Protein AF-A0A0J8R829-F1 (afdb_monomer_lite)

Secondary structure (DSSP, 8-state):
--HHHHHHHHHHHHHHHHHHHHHHHHHHHHHHTT---HHHHHHHHHHHHHHHHHHHHHHHHHHHH-GGGHHHHHHHHHT---TTSHHHHHHHHHHHHTT-HHHHHHHHHHHHHHHHTTTSS---SSS--

InterPro domains:
  IPR048591 WDHD1/CFT4, helical bundle [PF20946] (12-115)

Radius of gyration: 16.65 Å; chains: 1; bounding box: 45×33×46 Å

Organism: NCBI:txid454286

Foldseek 3Di:
DPVVVLVVVLVVLVVQLVVLVVVLVVLVVCVVVVVDDPVSVVVNVVSLVSNLVSLLVNLLSLLVVDLVSLVVSLVSLVPRDDLVLPSLVSSLVSCVVSVNVVSSVSSVVVSVCSVVVVNPDDPPPDDDD

Sequence (129 aa):
MDGTTAKDANRKLQESFVRANLESSLLEDCVEAGEGTSAQATEQRRKDVEIDKLILQMLAVECREGEERGMKAYELVTLLRDRTGKILEAASKVAQRYERFILDERIRKLAEKRLLGEDDGNDDDDDFA

pLDDT: mean 84.45, std 13.76, range [45.06, 96.75]

Structure (mmCIF, N/CA/C/O backbone):
data_AF-A0A0J8R829-F1
#
_entry.id   AF-A0A0J8R829-F1
#
loop_
_atom_site.group_PDB
_atom_site.id
_atom_site.type_symbol
_atom_site.label_atom_id
_atom_site.label_alt_id
_atom_site.label_comp_id
_atom_site.label_asym_id
_atom_site.label_entity_id
_atom_site.label_seq_id
_atom_site.pdbx_PDB_ins_code
_atom_site.Cartn_x
_atom_site.Cartn_y
_atom_site.Cartn_z
_atom_site.occupancy
_atom_site.B_iso_or_equiv
_atom_site.auth_seq_id
_atom_site.auth_comp_id
_atom_site.auth_asym_id
_atom_site.auth_atom_id
_atom_site.pdbx_PDB_model_num
ATOM 1 N N . MET A 1 1 ? -2.013 5.593 28.845 1.00 47.97 1 MET A N 1
ATOM 2 C CA . MET A 1 1 ? -0.595 5.491 28.429 1.00 47.97 1 MET A CA 1
ATOM 3 C C . MET A 1 1 ? -0.390 4.688 27.131 1.00 47.97 1 MET A C 1
ATOM 5 O O . MET A 1 1 ? 0.749 4.513 26.733 1.00 47.97 1 MET A O 1
ATOM 9 N N . ASP A 1 2 ? -1.446 4.278 26.415 1.00 58.78 2 ASP A N 1
ATOM 10 C CA . ASP A 1 2 ? -1.355 3.355 25.260 1.00 58.78 2 ASP A CA 1
ATOM 11 C C . ASP A 1 2 ? -1.141 4.044 23.885 1.00 58.78 2 ASP A C 1
ATOM 13 O O . ASP A 1 2 ? -0.840 3.414 22.879 1.00 58.78 2 ASP A O 1
ATOM 17 N N . GLY A 1 3 ? -1.273 5.375 23.819 1.00 59.66 3 GLY A N 1
ATOM 18 C CA . GLY A 1 3 ? -1.157 6.124 22.558 1.00 59.66 3 GLY A CA 1
ATOM 19 C C . GLY A 1 3 ? 0.280 6.388 22.089 1.00 59.66 3 GLY A C 1
ATOM 20 O O . GLY A 1 3 ? 0.509 6.582 20.897 1.00 59.66 3 GLY A O 1
ATOM 21 N N . THR A 1 4 ? 1.258 6.405 22.998 1.00 63.03 4 THR A N 1
ATOM 22 C CA . THR A 1 4 ? 2.664 6.701 22.659 1.00 63.03 4 THR A CA 1
ATOM 23 C C . THR A 1 4 ? 3.340 5.500 21.998 1.00 63.03 4 THR A C 1
ATOM 25 O O . THR A 1 4 ? 4.003 5.649 20.977 1.00 63.03 4 THR A O 1
ATOM 28 N N . THR A 1 5 ? 3.083 4.295 22.505 1.00 73.25 5 THR A N 1
ATOM 29 C CA . THR A 1 5 ? 3.617 3.029 21.978 1.00 73.25 5 THR A CA 1
ATOM 30 C C . THR A 1 5 ? 3.105 2.725 20.570 1.00 73.25 5 THR A C 1
ATOM 32 O O . THR A 1 5 ? 3.881 2.304 19.714 1.00 73.25 5 THR A O 1
ATOM 35 N N . ALA A 1 6 ? 1.822 2.990 20.298 1.00 73.88 6 ALA A N 1
ATOM 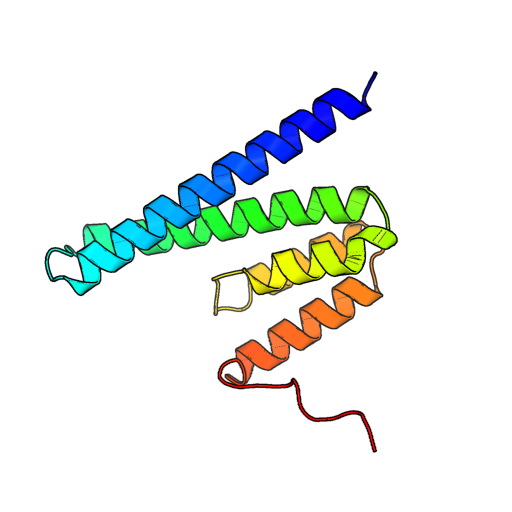36 C CA . ALA A 1 6 ? 1.229 2.828 18.970 1.00 73.88 6 ALA A CA 1
ATOM 37 C C . ALA A 1 6 ? 1.830 3.801 17.939 1.00 73.88 6 ALA A C 1
ATOM 39 O O . ALA A 1 6 ? 2.159 3.395 16.823 1.00 73.88 6 ALA A O 1
ATOM 40 N N . LYS A 1 7 ? 2.050 5.065 18.327 1.00 78.25 7 LYS A N 1
ATOM 41 C CA . LYS A 1 7 ? 2.722 6.063 17.479 1.00 78.25 7 LYS A CA 1
ATOM 42 C C . LYS A 1 7 ? 4.183 5.708 17.215 1.00 78.25 7 LYS A C 1
ATOM 44 O O . LYS A 1 7 ? 4.639 5.823 16.081 1.00 78.25 7 LYS A O 1
ATOM 49 N N . ASP A 1 8 ? 4.903 5.227 18.226 1.00 85.38 8 ASP A N 1
ATOM 50 C CA . ASP A 1 8 ? 6.286 4.772 18.062 1.00 85.38 8 ASP A CA 1
ATOM 51 C C . ASP A 1 8 ? 6.383 3.547 17.141 1.00 85.38 8 ASP A C 1
ATOM 53 O O . ASP A 1 8 ? 7.310 3.457 16.336 1.00 85.38 8 ASP A O 1
ATOM 57 N N . ALA A 1 9 ? 5.421 2.622 17.219 1.00 85.25 9 ALA A N 1
ATOM 58 C CA . ALA A 1 9 ? 5.337 1.484 16.308 1.00 85.25 9 ALA A CA 1
ATOM 59 C C . ALA A 1 9 ? 5.042 1.927 14.866 1.00 85.25 9 ALA A C 1
ATOM 61 O O . ALA A 1 9 ? 5.700 1.455 13.943 1.00 85.25 9 ALA A O 1
ATOM 62 N N . ASN A 1 10 ? 4.120 2.876 14.668 1.00 87.81 10 ASN A N 1
ATOM 63 C CA . ASN A 1 10 ? 3.843 3.438 13.345 1.00 87.81 10 ASN A CA 1
ATOM 64 C C . ASN A 1 10 ? 5.069 4.165 12.765 1.00 87.81 10 ASN A C 1
ATOM 66 O O . ASN A 1 10 ? 5.413 3.943 11.609 1.00 87.81 10 ASN A O 1
ATOM 70 N N . ARG A 1 11 ? 5.800 4.940 13.580 1.00 92.00 11 ARG A N 1
ATOM 71 C CA . ARG A 1 11 ? 7.051 5.589 13.152 1.00 92.00 11 ARG A CA 1
ATOM 72 C C . ARG A 1 11 ? 8.102 4.573 12.700 1.00 92.00 11 ARG A C 1
ATOM 74 O O . ARG A 1 11 ? 8.754 4.794 11.688 1.00 92.00 11 ARG A O 1
ATOM 81 N N . LYS A 1 12 ? 8.248 3.453 13.415 1.00 94.12 12 LYS A N 1
ATOM 82 C CA . LYS A 1 12 ? 9.155 2.365 13.007 1.00 94.12 12 LYS A CA 1
ATOM 83 C C . LYS A 1 12 ? 8.730 1.732 11.681 1.00 94.12 12 LYS A C 1
ATOM 85 O O . LYS A 1 12 ? 9.587 1.469 10.850 1.00 94.12 12 LYS A O 1
ATOM 90 N N . LEU A 1 13 ? 7.427 1.532 11.462 1.00 94.56 13 LEU A N 1
ATOM 91 C CA . LEU A 1 13 ? 6.911 1.027 10.183 1.00 94.56 13 LEU A CA 1
ATOM 92 C C . LEU A 1 13 ? 7.217 1.984 9.026 1.00 94.56 13 LEU A C 1
ATOM 94 O O . LEU A 1 13 ? 7.673 1.536 7.979 1.00 94.56 13 LEU A O 1
ATOM 98 N N . GLN A 1 14 ? 7.025 3.290 9.229 1.00 93.81 14 GLN A N 1
ATOM 99 C CA . GLN A 1 14 ? 7.359 4.311 8.232 1.00 93.81 14 GLN A CA 1
ATOM 100 C C . GLN A 1 14 ? 8.861 4.337 7.928 1.00 93.81 14 GLN A C 1
ATOM 102 O O . GLN A 1 14 ? 9.251 4.375 6.765 1.00 93.81 14 GLN A O 1
ATOM 107 N N . GLU A 1 15 ? 9.710 4.267 8.956 1.00 96.38 15 GLU A N 1
ATOM 108 C CA . GLU A 1 15 ? 11.163 4.188 8.784 1.00 96.38 15 GLU A CA 1
ATOM 109 C C . GLU A 1 15 ? 11.565 2.953 7.965 1.00 96.38 15 GLU A C 1
ATOM 111 O O . GLU A 1 15 ? 12.328 3.067 7.004 1.00 96.38 15 GLU A O 1
ATOM 116 N N . SER A 1 16 ? 11.024 1.778 8.309 1.00 96.31 16 SER A N 1
ATOM 117 C CA . SER A 1 16 ? 11.255 0.542 7.559 1.00 96.31 16 SER A CA 1
ATOM 118 C C . SER A 1 16 ? 10.770 0.653 6.115 1.00 96.31 16 SER A C 1
ATOM 120 O O . SER A 1 16 ? 11.471 0.205 5.214 1.00 96.31 16 SER A O 1
ATOM 122 N N . PHE A 1 17 ? 9.615 1.281 5.879 1.00 96.19 17 PHE A N 1
ATOM 123 C CA . PHE A 1 17 ? 9.070 1.484 4.537 1.00 96.19 17 PHE A CA 1
ATOM 124 C C . PHE A 1 17 ? 9.977 2.368 3.680 1.00 96.19 17 PHE A C 1
ATOM 126 O O . PHE A 1 17 ? 10.303 1.997 2.554 1.00 96.19 17 PHE A O 1
ATOM 133 N N . VAL A 1 18 ? 10.428 3.506 4.215 1.00 96.44 18 VAL A N 1
ATOM 134 C CA . VAL A 1 18 ? 11.341 4.416 3.504 1.00 96.44 18 VAL A CA 1
ATOM 135 C C . VAL A 1 18 ? 12.655 3.709 3.183 1.00 96.44 18 VAL A C 1
ATOM 137 O O . VAL A 1 18 ? 13.134 3.782 2.053 1.00 96.44 18 VAL A O 1
ATOM 140 N N . ARG A 1 19 ? 13.216 2.976 4.150 1.00 96.75 19 ARG A N 1
ATOM 141 C CA . ARG A 1 19 ? 14.459 2.225 3.956 1.00 96.75 19 ARG A CA 1
ATOM 142 C C . ARG A 1 19 ? 14.318 1.140 2.887 1.00 96.75 19 ARG A C 1
ATOM 144 O O . ARG A 1 19 ? 15.160 1.066 2.000 1.00 96.75 19 ARG A O 1
ATOM 151 N N . ALA A 1 20 ? 13.253 0.341 2.943 1.00 95.38 20 ALA A N 1
ATOM 152 C CA . ALA A 1 20 ? 13.008 -0.726 1.976 1.00 95.38 20 ALA A CA 1
ATOM 153 C C . ALA A 1 20 ? 12.791 -0.179 0.555 1.00 95.38 20 ALA A C 1
ATOM 155 O O . ALA A 1 20 ? 13.312 -0.753 -0.398 1.00 95.38 20 ALA A O 1
ATOM 156 N N . ASN A 1 21 ? 12.093 0.955 0.406 1.00 94.88 21 ASN A N 1
ATOM 157 C CA . ASN A 1 21 ? 11.945 1.620 -0.893 1.00 94.88 21 ASN A CA 1
ATOM 158 C C . ASN A 1 21 ? 13.280 2.132 -1.437 1.00 94.88 21 ASN A C 1
ATOM 160 O O . ASN A 1 21 ? 13.554 1.942 -2.618 1.00 94.88 21 ASN A O 1
ATOM 164 N N . LEU A 1 22 ? 14.117 2.739 -0.590 1.00 95.81 22 LEU A N 1
ATOM 165 C CA . LEU A 1 22 ? 15.441 3.205 -1.002 1.00 95.81 22 LEU A CA 1
ATOM 166 C C . LEU A 1 22 ? 16.321 2.038 -1.468 1.00 95.81 22 LEU A C 1
ATOM 168 O O . LEU A 1 22 ? 16.927 2.111 -2.530 1.00 95.81 22 LEU A O 1
ATOM 172 N N . GLU A 1 23 ? 16.367 0.949 -0.698 1.00 94.06 23 GLU A N 1
ATOM 173 C CA . GLU A 1 23 ? 17.124 -0.256 -1.057 1.00 94.06 23 GLU A CA 1
ATOM 174 C C . GLU A 1 23 ? 16.627 -0.876 -2.368 1.00 94.06 23 GLU A C 1
ATOM 176 O O . GLU A 1 23 ? 17.436 -1.279 -3.199 1.00 94.06 23 GLU A O 1
ATOM 181 N N . SER A 1 24 ? 15.309 -0.924 -2.569 1.00 93.12 24 SER A N 1
ATOM 182 C CA . SER A 1 24 ? 14.709 -1.422 -3.806 1.00 93.12 24 SER A CA 1
ATOM 183 C C . SER A 1 24 ? 15.026 -0.535 -5.012 1.00 93.12 24 SER A C 1
ATOM 185 O O . SER A 1 24 ? 15.358 -1.070 -6.063 1.00 93.12 24 SER A O 1
ATOM 187 N N . SER A 1 25 ? 14.985 0.792 -4.863 1.00 93.00 25 SER A N 1
ATOM 188 C CA . SER A 1 25 ? 15.352 1.728 -5.936 1.00 93.00 25 SER A CA 1
ATOM 189 C C . SER A 1 25 ? 16.817 1.559 -6.342 1.00 93.00 25 SER A C 1
ATOM 191 O O . SER A 1 25 ? 17.120 1.464 -7.523 1.00 93.00 25 SER A O 1
ATOM 193 N N . LEU A 1 26 ? 17.725 1.439 -5.366 1.00 91.88 26 LEU A N 1
ATOM 194 C CA . LEU A 1 26 ? 19.151 1.223 -5.636 1.00 91.88 26 LEU A CA 1
ATOM 195 C C . LEU A 1 26 ? 19.418 -0.122 -6.330 1.00 91.88 26 LEU A C 1
ATOM 197 O O . LEU A 1 26 ? 20.300 -0.222 -7.179 1.00 91.88 26 LEU A O 1
ATOM 201 N N . LEU A 1 27 ? 18.680 -1.173 -5.960 1.00 89.38 27 LEU A N 1
ATOM 202 C CA . LEU A 1 27 ? 18.779 -2.478 -6.614 1.00 89.38 27 LEU A CA 1
ATOM 203 C C . LEU A 1 27 ? 18.254 -2.440 -8.054 1.00 89.38 27 LEU A C 1
ATOM 205 O O . LEU A 1 27 ? 18.856 -3.077 -8.919 1.00 89.38 27 LEU A O 1
ATOM 209 N N . GLU A 1 28 ? 17.175 -1.699 -8.308 1.00 89.06 28 GLU A N 1
ATOM 210 C CA . GLU A 1 28 ? 16.659 -1.430 -9.655 1.00 89.06 28 GLU A CA 1
ATOM 211 C C . GLU A 1 28 ? 17.720 -0.741 -10.518 1.00 89.06 28 GLU A C 1
ATOM 213 O O . GLU A 1 28 ? 18.085 -1.286 -11.561 1.00 89.06 28 GLU A O 1
ATOM 218 N N . ASP A 1 29 ? 18.324 0.345 -10.023 1.00 89.12 29 ASP A N 1
ATOM 219 C CA . ASP A 1 29 ? 19.396 1.070 -10.718 1.00 89.12 29 ASP A CA 1
ATOM 220 C C . ASP A 1 29 ? 20.591 0.152 -11.054 1.00 89.12 29 ASP A C 1
ATOM 222 O O . ASP A 1 29 ? 21.124 0.177 -12.165 1.00 89.12 29 ASP A O 1
ATOM 226 N N . CYS A 1 30 ? 21.010 -0.710 -10.117 1.00 86.56 30 CYS A N 1
ATOM 227 C CA . CYS A 1 30 ? 22.088 -1.679 -10.351 1.00 86.56 30 CYS A CA 1
ATOM 228 C C . CYS A 1 30 ? 21.733 -2.725 -11.422 1.00 86.56 30 CYS A C 1
ATOM 230 O O . CYS A 1 30 ? 22.604 -3.155 -12.186 1.00 86.56 30 CYS A O 1
ATOM 232 N N . VAL A 1 31 ? 20.475 -3.176 -11.461 1.00 84.38 31 VAL A N 1
ATOM 233 C CA . VAL A 1 31 ? 20.001 -4.128 -12.474 1.00 84.38 31 VAL A CA 1
ATOM 234 C C . VAL A 1 31 ? 19.956 -3.460 -13.847 1.00 84.38 31 VAL A C 1
ATOM 236 O O . VAL A 1 31 ? 20.437 -4.052 -14.815 1.00 84.38 31 VAL A O 1
ATOM 239 N N . GLU A 1 32 ? 19.451 -2.230 -13.931 1.00 84.81 32 GLU A N 1
ATOM 240 C CA . GLU A 1 32 ? 19.387 -1.448 -15.170 1.00 84.81 32 GLU A CA 1
ATOM 241 C C . GLU A 1 32 ? 20.773 -1.100 -15.725 1.00 84.81 32 GLU A C 1
ATOM 243 O O . GLU A 1 32 ? 20.992 -1.175 -16.935 1.00 84.81 32 GLU A O 1
ATOM 248 N N . ALA A 1 33 ? 21.744 -0.810 -14.854 1.00 85.12 33 ALA A N 1
ATOM 249 C CA . ALA A 1 33 ? 23.132 -0.547 -15.237 1.00 85.12 33 ALA A CA 1
ATOM 250 C C . ALA A 1 33 ? 23.880 -1.784 -15.785 1.00 85.12 33 ALA A C 1
ATOM 252 O O . ALA A 1 33 ? 25.026 -1.669 -16.224 1.00 85.12 33 ALA A O 1
ATOM 253 N N . GLY A 1 34 ? 23.258 -2.970 -15.785 1.00 71.38 34 GLY A N 1
ATOM 254 C CA . GLY A 1 34 ? 23.855 -4.203 -16.308 1.00 71.38 34 GLY A CA 1
ATOM 255 C C . GLY A 1 34 ? 24.848 -4.880 -15.358 1.00 71.38 34 GLY A C 1
ATOM 256 O O . GLY A 1 34 ? 25.481 -5.865 -15.736 1.00 71.38 34 GLY A O 1
ATOM 257 N N . GLU A 1 35 ? 24.955 -4.405 -14.114 1.00 64.31 35 GLU A N 1
ATOM 258 C CA . GLU A 1 35 ? 25.687 -5.074 -13.027 1.00 64.31 35 GLU A CA 1
ATOM 259 C C . GLU A 1 35 ? 24.828 -6.159 -12.338 1.00 64.31 35 GLU A C 1
ATOM 261 O O . GLU A 1 35 ? 25.299 -6.886 -11.461 1.00 64.31 35 GLU A O 1
ATOM 266 N N . GLY A 1 36 ? 23.562 -6.281 -12.758 1.00 61.94 36 GLY A N 1
ATOM 267 C CA . GLY A 1 36 ? 22.541 -7.172 -12.217 1.00 61.94 36 GLY A CA 1
ATOM 268 C C . GLY A 1 36 ? 22.750 -8.656 -12.528 1.00 61.94 36 GLY A C 1
ATOM 269 O O . GLY A 1 36 ? 22.481 -9.137 -13.627 1.00 61.94 36 GLY A O 1
ATOM 270 N N . THR A 1 37 ? 23.133 -9.428 -11.519 1.00 73.25 37 THR A N 1
ATOM 271 C CA . THR A 1 37 ? 23.064 -10.896 -11.518 1.00 73.25 37 THR A CA 1
ATOM 272 C C . THR A 1 37 ? 21.626 -11.390 -11.289 1.00 73.25 37 THR A C 1
ATOM 274 O O . THR A 1 37 ? 20.793 -10.700 -10.702 1.00 73.25 37 THR A O 1
ATOM 277 N N . SER A 1 38 ? 21.314 -12.636 -11.672 1.00 75.44 38 SER A N 1
ATOM 278 C CA . SER A 1 38 ? 20.005 -13.268 -11.393 1.00 75.44 38 SER A CA 1
ATOM 279 C C . SER A 1 38 ? 19.638 -13.296 -9.897 1.00 75.44 38 SER A C 1
ATOM 281 O O . SER A 1 38 ? 18.457 -13.338 -9.536 1.00 75.44 38 SER A O 1
ATOM 283 N N . ALA A 1 39 ? 20.644 -13.225 -9.021 1.00 79.31 39 ALA A N 1
ATOM 284 C CA . ALA A 1 39 ? 20.469 -13.065 -7.585 1.00 79.31 39 ALA A CA 1
ATOM 285 C C . ALA A 1 39 ? 19.852 -11.700 -7.228 1.00 79.31 39 ALA A C 1
ATOM 287 O O . ALA A 1 39 ? 18.912 -11.662 -6.441 1.00 79.31 39 ALA A O 1
ATOM 288 N N . GLN A 1 40 ? 20.292 -10.602 -7.853 1.00 77.88 40 GLN A N 1
ATOM 289 C CA . GLN A 1 40 ? 19.746 -9.258 -7.606 1.00 77.88 40 GLN A CA 1
ATOM 290 C C . GLN A 1 40 ? 18.296 -9.127 -8.079 1.00 77.88 40 GLN A C 1
ATOM 292 O O . GLN A 1 40 ? 17.479 -8.569 -7.357 1.00 77.88 40 GLN A O 1
ATOM 297 N N . ALA A 1 41 ? 17.924 -9.740 -9.207 1.00 79.75 41 ALA A N 1
ATOM 298 C CA . ALA A 1 41 ? 16.521 -9.789 -9.637 1.00 79.75 41 ALA A CA 1
ATOM 299 C C . ALA A 1 41 ? 15.618 -10.560 -8.649 1.00 79.75 41 ALA A C 1
ATOM 301 O O . ALA A 1 41 ? 14.437 -10.249 -8.485 1.00 79.75 41 ALA A O 1
ATOM 302 N N . THR A 1 42 ? 16.168 -11.576 -7.975 1.00 86.38 42 THR A N 1
ATOM 303 C CA . THR A 1 42 ? 15.452 -12.317 -6.925 1.00 86.38 42 THR A CA 1
ATOM 304 C C . THR A 1 42 ? 15.325 -11.487 -5.649 1.00 86.38 42 THR A C 1
ATOM 306 O O . THR A 1 42 ? 14.255 -11.468 -5.038 1.00 86.38 42 THR A O 1
ATOM 309 N N . GLU A 1 43 ? 16.389 -10.784 -5.257 1.00 87.19 43 GLU A N 1
ATOM 310 C CA . GLU A 1 43 ? 16.370 -9.866 -4.115 1.00 87.19 43 GLU A CA 1
ATOM 311 C C . GLU A 1 43 ? 15.423 -8.682 -4.344 1.00 87.19 43 GLU A C 1
ATOM 313 O O . GLU A 1 43 ? 14.682 -8.333 -3.428 1.00 87.19 43 GLU A O 1
ATOM 318 N N . GLN A 1 44 ? 15.325 -8.157 -5.569 1.00 85.69 44 GLN A N 1
ATOM 319 C CA . GLN A 1 44 ? 14.357 -7.112 -5.912 1.00 85.69 44 GLN A CA 1
ATOM 320 C C . GLN A 1 44 ? 12.922 -7.558 -5.623 1.00 85.69 44 GLN A C 1
ATOM 322 O O . GLN A 1 44 ? 12.205 -6.915 -4.861 1.00 85.69 44 GLN A O 1
ATOM 327 N N . ARG A 1 45 ? 12.532 -8.746 -6.104 1.00 87.62 45 ARG A N 1
ATOM 328 C CA . ARG A 1 45 ? 11.198 -9.301 -5.818 1.00 87.62 45 ARG A CA 1
ATOM 329 C C . ARG A 1 45 ? 10.956 -9.521 -4.324 1.00 87.62 45 ARG A C 1
ATOM 331 O O . ARG A 1 45 ? 9.822 -9.413 -3.862 1.00 87.62 45 ARG A O 1
ATOM 338 N N . ARG A 1 46 ? 11.993 -9.872 -3.553 1.00 91.19 46 ARG A N 1
ATOM 339 C CA . ARG A 1 46 ? 11.880 -9.998 -2.088 1.00 91.19 46 ARG A CA 1
ATOM 340 C C . ARG A 1 46 ? 11.631 -8.642 -1.440 1.00 91.19 46 ARG A C 1
ATOM 342 O O . ARG A 1 46 ? 10.810 -8.576 -0.525 1.00 91.19 46 ARG A O 1
ATOM 349 N N . LYS A 1 47 ? 12.299 -7.593 -1.925 1.00 92.19 47 LYS A N 1
ATOM 350 C CA . LYS A 1 47 ? 12.106 -6.218 -1.460 1.00 92.19 47 LYS A CA 1
ATOM 351 C C . LYS A 1 47 ? 10.716 -5.694 -1.785 1.00 92.19 47 LYS A C 1
ATOM 353 O O . LYS A 1 47 ? 10.078 -5.154 -0.889 1.00 92.19 47 LYS A O 1
ATOM 358 N N . ASP A 1 48 ? 10.188 -5.960 -2.975 1.00 91.38 48 ASP A N 1
ATOM 359 C CA . ASP A 1 48 ? 8.812 -5.578 -3.320 1.00 91.38 48 ASP A CA 1
ATOM 360 C C . ASP A 1 48 ? 7.789 -6.204 -2.358 1.00 91.38 48 ASP A C 1
ATOM 362 O O . ASP A 1 48 ? 6.929 -5.516 -1.808 1.00 91.38 48 ASP A O 1
ATOM 366 N N . VAL A 1 49 ? 7.944 -7.498 -2.052 1.00 93.12 49 VAL A N 1
ATOM 367 C CA . VAL A 1 49 ? 7.084 -8.195 -1.080 1.00 93.12 49 VAL A CA 1
ATOM 368 C C . VAL A 1 49 ? 7.256 -7.647 0.345 1.00 93.12 49 VAL A C 1
ATOM 370 O O . VAL A 1 49 ? 6.304 -7.648 1.129 1.00 93.12 49 VAL A O 1
ATOM 373 N N . GLU A 1 50 ? 8.461 -7.219 0.725 1.00 94.56 50 GLU A N 1
ATOM 374 C CA . GLU A 1 50 ? 8.716 -6.562 2.012 1.00 94.56 50 GLU A CA 1
ATOM 375 C C . GLU A 1 50 ? 7.986 -5.213 2.099 1.00 94.56 50 GLU A C 1
ATOM 377 O O . GLU A 1 50 ? 7.294 -4.956 3.088 1.00 94.56 50 GLU A O 1
ATOM 382 N N . ILE A 1 51 ? 8.072 -4.398 1.047 1.00 95.69 51 ILE A N 1
ATOM 383 C CA . ILE A 1 51 ? 7.399 -3.099 0.937 1.00 95.69 51 ILE A CA 1
ATOM 384 C C . ILE A 1 51 ? 5.880 -3.270 1.043 1.00 95.69 51 ILE A C 1
ATOM 386 O O . ILE A 1 51 ? 5.245 -2.612 1.869 1.00 95.69 51 ILE A O 1
ATOM 390 N N . ASP A 1 52 ? 5.306 -4.214 0.299 1.00 95.31 52 ASP A N 1
ATOM 391 C CA . ASP A 1 52 ? 3.872 -4.512 0.327 1.00 95.31 52 ASP A CA 1
ATOM 392 C C . ASP A 1 52 ? 3.383 -4.924 1.726 1.00 95.31 52 ASP A C 1
ATOM 394 O O . ASP A 1 52 ? 2.322 -4.497 2.192 1.00 95.31 52 ASP A O 1
ATOM 398 N N . LYS A 1 53 ? 4.177 -5.714 2.460 1.00 95.44 53 LYS A N 1
ATOM 399 C CA . LYS A 1 53 ? 3.860 -6.075 3.853 1.00 95.44 53 LYS A CA 1
ATOM 400 C C . LYS A 1 53 ? 3.872 -4.862 4.778 1.00 95.44 53 LYS A C 1
ATOM 402 O O . LYS A 1 53 ? 2.992 -4.756 5.634 1.00 95.44 53 LYS A O 1
ATOM 407 N N . LEU A 1 54 ? 4.848 -3.968 4.624 1.00 96.06 54 LEU A N 1
ATOM 408 C CA . LEU A 1 54 ? 4.937 -2.739 5.416 1.00 96.06 54 LEU A CA 1
ATOM 409 C C . LEU A 1 54 ? 3.743 -1.821 5.136 1.00 96.06 54 LEU A C 1
ATOM 411 O O . LEU A 1 54 ? 3.147 -1.294 6.077 1.00 96.06 54 LEU A O 1
ATOM 415 N N . ILE A 1 55 ? 3.327 -1.708 3.872 1.00 95.75 55 ILE A N 1
ATOM 416 C CA . ILE A 1 55 ? 2.114 -0.986 3.475 1.00 95.75 55 ILE A CA 1
ATOM 417 C C . ILE A 1 55 ? 0.880 -1.567 4.171 1.00 95.75 55 ILE A C 1
ATOM 419 O O . ILE A 1 55 ? 0.144 -0.821 4.814 1.00 95.75 55 ILE A O 1
ATOM 423 N N . LEU A 1 56 ? 0.664 -2.887 4.120 1.00 95.69 56 LEU A N 1
ATOM 424 C CA . LEU A 1 56 ? -0.484 -3.527 4.780 1.00 95.69 56 LEU A CA 1
ATOM 425 C C . LEU A 1 56 ? -0.495 -3.298 6.301 1.00 95.69 56 LEU A C 1
ATOM 427 O O . LEU A 1 56 ? -1.557 -3.123 6.905 1.00 95.69 56 L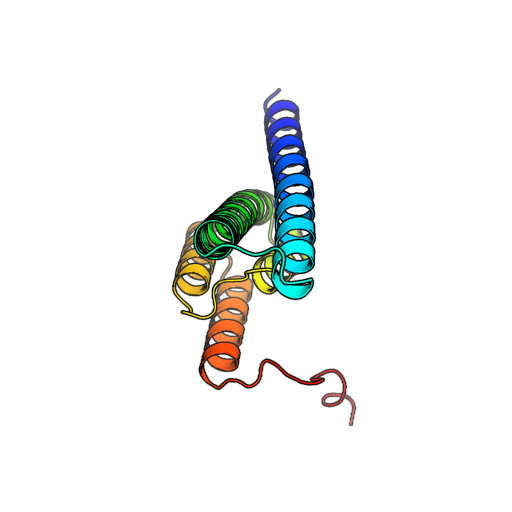EU A O 1
ATOM 431 N N . GLN A 1 57 ? 0.679 -3.292 6.935 1.00 95.19 57 GLN A N 1
ATOM 432 C CA . GLN A 1 57 ? 0.803 -3.000 8.363 1.00 95.19 57 GLN A CA 1
ATOM 433 C C . GLN A 1 57 ? 0.443 -1.545 8.674 1.00 95.19 57 GLN A C 1
ATOM 435 O O . GLN A 1 57 ? -0.310 -1.298 9.618 1.00 95.19 57 GLN A O 1
ATOM 440 N N . MET A 1 58 ? 0.927 -0.589 7.876 1.00 93.69 58 MET A N 1
ATOM 441 C CA . MET A 1 58 ? 0.563 0.824 8.016 1.00 93.69 58 MET A CA 1
ATOM 442 C C . MET A 1 58 ? -0.930 1.049 7.749 1.00 93.69 58 MET A C 1
ATOM 444 O O . MET A 1 58 ? -1.585 1.737 8.531 1.00 93.69 58 MET A O 1
ATOM 448 N N . LEU A 1 59 ? -1.496 0.394 6.731 1.00 94.19 59 LEU A N 1
ATOM 449 C CA . LEU A 1 59 ? -2.924 0.424 6.411 1.00 94.19 59 LEU A CA 1
ATOM 450 C C . LEU A 1 59 ? -3.777 -0.008 7.608 1.00 94.19 59 LEU A C 1
ATOM 452 O O . LEU A 1 59 ? -4.752 0.658 7.949 1.00 94.19 59 LEU A O 1
ATOM 456 N N . ALA A 1 60 ? -3.397 -1.097 8.280 1.00 93.12 60 ALA A N 1
ATOM 457 C CA . ALA A 1 60 ? -4.105 -1.582 9.461 1.00 93.12 60 ALA A CA 1
ATOM 458 C C . ALA A 1 60 ? -4.053 -0.591 10.637 1.00 93.12 60 ALA A C 1
ATOM 460 O O . ALA A 1 60 ? -5.000 -0.527 11.426 1.00 93.12 60 ALA A O 1
ATOM 461 N N . VAL A 1 61 ? -2.966 0.179 10.769 1.00 92.56 61 VAL A N 1
ATOM 462 C CA . VAL A 1 61 ? -2.873 1.246 11.775 1.00 92.56 61 VAL A CA 1
ATOM 463 C C . VAL A 1 61 ? -3.810 2.398 11.418 1.00 92.56 61 VAL A C 1
ATOM 465 O O . VAL A 1 61 ? -4.610 2.792 12.259 1.00 92.56 61 VAL A O 1
ATOM 468 N N . GLU A 1 62 ? -3.788 2.879 10.175 1.00 90.56 62 GLU A N 1
ATOM 469 C CA . GLU A 1 62 ? -4.657 3.982 9.736 1.00 90.56 62 GLU A CA 1
ATOM 470 C C . GLU A 1 62 ? -6.147 3.608 9.808 1.00 90.56 62 GLU A C 1
ATOM 472 O O . GLU A 1 62 ? -6.957 4.385 10.309 1.00 90.56 62 GLU A O 1
ATOM 477 N N . CYS A 1 63 ? -6.517 2.382 9.417 1.00 91.19 63 CYS A N 1
ATOM 478 C CA . CYS A 1 63 ? -7.900 1.901 9.516 1.00 91.19 63 CYS A CA 1
ATOM 479 C C . CYS A 1 63 ? -8.414 1.875 10.966 1.00 91.19 63 CYS A C 1
ATOM 481 O O . CYS A 1 63 ? -9.605 2.109 11.206 1.00 91.19 63 CYS A O 1
ATOM 483 N N . ARG A 1 64 ? -7.519 1.613 11.929 1.00 89.25 64 ARG A N 1
ATOM 484 C CA . ARG A 1 64 ? -7.825 1.620 13.363 1.00 89.25 64 ARG A CA 1
ATOM 485 C C . ARG A 1 64 ? -8.017 3.033 13.914 1.00 89.25 64 ARG A C 1
ATOM 487 O O . ARG A 1 64 ? -8.805 3.196 14.839 1.00 89.25 64 ARG A O 1
ATOM 494 N N . GLU A 1 65 ? -7.310 4.029 13.381 1.00 84.81 65 GLU A N 1
ATOM 495 C CA . GLU A 1 65 ? -7.350 5.405 13.896 1.00 84.81 65 GLU A CA 1
ATOM 496 C C . GLU A 1 65 ? -8.667 6.136 13.594 1.00 84.81 65 GLU A C 1
ATOM 498 O O . GLU A 1 65 ? -9.049 7.008 14.370 1.00 84.81 65 GLU A O 1
ATOM 503 N N . GLY A 1 66 ? -9.393 5.784 12.528 1.00 79.50 66 GLY A N 1
ATOM 504 C CA . GLY A 1 66 ? -10.684 6.416 12.233 1.00 79.50 66 GLY A CA 1
ATOM 505 C C . GLY A 1 66 ? -11.029 6.470 10.748 1.00 79.50 66 GLY A C 1
ATOM 506 O O . GLY A 1 66 ? -10.194 6.187 9.893 1.00 79.50 66 GLY A O 1
ATOM 507 N N . GLU A 1 67 ? -12.267 6.857 10.433 1.00 77.94 67 GLU A N 1
ATOM 508 C CA . GLU A 1 67 ? -12.719 7.032 9.042 1.00 77.94 67 GLU A CA 1
ATOM 509 C C . GLU A 1 67 ? -12.097 8.272 8.388 1.00 77.94 67 GLU A C 1
ATOM 511 O O . GLU A 1 67 ? -11.839 8.280 7.189 1.00 77.94 67 GLU A O 1
ATOM 516 N N . GLU A 1 68 ? -11.738 9.277 9.193 1.00 81.06 68 GLU A N 1
ATOM 517 C CA . GLU A 1 68 ? -11.053 10.499 8.748 1.00 81.06 68 GLU A CA 1
ATOM 518 C C . GLU A 1 68 ? -9.683 10.218 8.109 1.00 81.06 68 GLU A C 1
ATOM 520 O O . GLU A 1 68 ? -9.178 11.014 7.320 1.00 81.06 68 GLU A O 1
ATOM 525 N N . ARG A 1 69 ? -9.078 9.060 8.408 1.00 82.19 69 ARG A N 1
ATOM 526 C CA . ARG A 1 69 ? -7.831 8.598 7.781 1.00 82.19 69 ARG A CA 1
ATOM 527 C C . ARG A 1 69 ? -8.058 7.809 6.490 1.00 82.19 69 ARG A C 1
ATOM 529 O O . ARG A 1 69 ? -7.086 7.350 5.896 1.00 82.19 69 ARG A O 1
ATOM 536 N N . GLY A 1 70 ? -9.300 7.680 6.019 1.00 81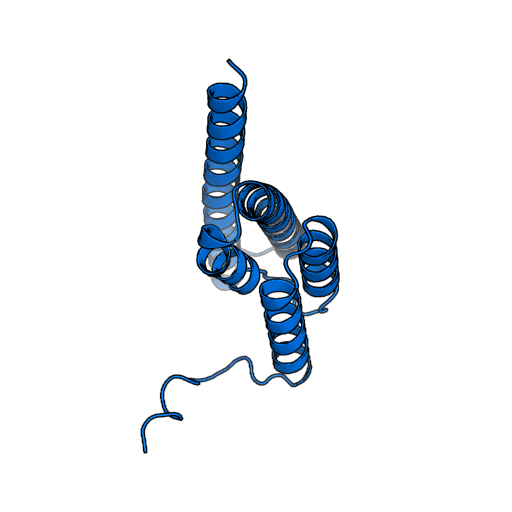.06 70 GLY A N 1
ATOM 537 C CA . GLY A 1 70 ? -9.663 6.880 4.847 1.00 81.06 70 GLY A CA 1
ATOM 538 C C . GLY A 1 70 ? -8.915 7.269 3.569 1.00 81.06 70 GLY A C 1
ATOM 539 O O . GLY A 1 70 ? -8.497 6.392 2.820 1.00 81.06 70 GLY A O 1
ATOM 540 N N . MET A 1 71 ? -8.663 8.564 3.350 1.00 86.81 71 MET A N 1
ATOM 541 C CA . MET A 1 71 ? -7.885 9.031 2.196 1.00 86.81 71 MET A CA 1
ATOM 542 C C . MET A 1 71 ? -6.419 8.596 2.292 1.00 86.81 71 MET A C 1
ATOM 544 O O . MET A 1 71 ? -5.907 7.976 1.370 1.00 86.81 71 MET A O 1
ATOM 548 N N . LYS A 1 72 ? -5.771 8.808 3.444 1.00 89.06 72 LYS A N 1
ATOM 549 C CA . LYS A 1 72 ? -4.393 8.347 3.680 1.00 89.06 72 LYS A CA 1
ATOM 550 C C . LYS A 1 72 ? -4.271 6.824 3.573 1.00 89.06 72 LYS A C 1
ATOM 552 O O . LYS A 1 72 ? -3.289 6.319 3.043 1.00 89.06 72 LYS A O 1
ATOM 557 N N . ALA A 1 73 ? -5.263 6.090 4.069 1.00 91.69 73 ALA A N 1
ATOM 558 C CA . ALA A 1 73 ? -5.325 4.640 3.945 1.00 91.69 73 ALA A CA 1
ATOM 559 C C . ALA A 1 73 ? -5.410 4.199 2.475 1.00 91.69 73 ALA A C 1
ATOM 561 O O . ALA A 1 73 ? -4.739 3.246 2.096 1.00 91.69 73 ALA A O 1
ATOM 562 N N . TYR A 1 74 ? -6.177 4.907 1.642 1.00 92.38 74 TYR A N 1
ATOM 563 C CA . TYR A 1 74 ? -6.245 4.633 0.207 1.00 92.38 74 TYR A CA 1
ATOM 564 C C . TYR A 1 74 ? -4.914 4.920 -0.503 1.00 92.38 74 TYR A C 1
ATOM 566 O O . TYR A 1 74 ? -4.440 4.064 -1.243 1.00 92.38 74 TYR A O 1
ATOM 574 N N . GLU A 1 75 ? -4.264 6.048 -0.201 1.00 92.12 75 GLU A N 1
ATOM 575 C CA . GLU A 1 75 ? -2.929 6.382 -0.732 1.00 92.12 75 GLU A CA 1
ATOM 576 C C . GLU A 1 75 ? -1.871 5.329 -0.379 1.00 92.12 75 GLU A C 1
ATOM 578 O O . GLU A 1 75 ? -0.974 5.039 -1.159 1.00 92.12 75 GLU A O 1
ATOM 583 N N . LEU A 1 76 ? -1.962 4.694 0.792 1.00 93.62 76 LEU A N 1
ATOM 584 C CA . LEU A 1 76 ? -1.057 3.588 1.111 1.00 93.62 76 LEU A CA 1
ATOM 585 C C . LEU A 1 76 ? -1.253 2.404 0.155 1.00 93.62 76 LEU A C 1
ATOM 587 O O . LEU A 1 76 ? -0.278 1.774 -0.239 1.00 93.62 76 LEU A O 1
ATOM 591 N N . VAL A 1 77 ? -2.494 2.100 -0.229 1.00 93.62 77 VAL A N 1
ATOM 592 C CA . VAL A 1 77 ? -2.811 0.977 -1.124 1.00 93.62 77 VAL A CA 1
ATOM 593 C C . VAL A 1 77 ? -2.345 1.248 -2.556 1.00 93.62 77 VAL A C 1
ATOM 595 O O . VAL A 1 77 ? -1.897 0.317 -3.223 1.00 93.62 77 VAL A O 1
ATOM 598 N N . THR A 1 78 ? -2.392 2.493 -3.035 1.00 92.06 78 THR A N 1
ATOM 599 C CA . THR A 1 78 ? -1.909 2.833 -4.387 1.00 92.06 78 THR A CA 1
ATOM 600 C C . THR A 1 78 ? -0.401 2.599 -4.536 1.00 92.06 78 THR A C 1
ATOM 602 O O . THR A 1 78 ? 0.057 2.247 -5.619 1.00 92.06 78 THR A O 1
ATOM 605 N N . LEU A 1 79 ? 0.363 2.660 -3.441 1.00 93.19 79 LEU A N 1
ATOM 606 C CA . LEU A 1 79 ? 1.805 2.379 -3.416 1.00 93.19 79 LEU A CA 1
ATOM 607 C C . LEU A 1 79 ? 2.168 0.883 -3.473 1.00 93.19 79 LEU A C 1
ATOM 609 O O . LEU A 1 79 ? 3.353 0.549 -3.515 1.00 93.19 79 LEU A O 1
ATOM 613 N N . LEU A 1 80 ? 1.185 -0.025 -3.444 1.00 92.56 80 LEU A N 1
ATOM 614 C CA . LEU A 1 80 ? 1.435 -1.464 -3.544 1.00 92.56 80 LEU A CA 1
ATOM 615 C C . LEU A 1 80 ? 2.048 -1.828 -4.895 1.00 92.56 80 LEU A C 1
ATOM 617 O O . LEU A 1 80 ? 1.546 -1.406 -5.939 1.00 92.56 80 LEU A O 1
ATOM 621 N N . ARG A 1 81 ? 3.077 -2.675 -4.864 1.00 89.25 81 ARG A N 1
ATOM 622 C CA . ARG A 1 81 ? 3.875 -3.068 -6.032 1.00 89.25 81 ARG A CA 1
ATOM 623 C C . ARG A 1 81 ? 3.400 -4.370 -6.671 1.00 89.25 81 ARG A C 1
ATOM 625 O O . ARG A 1 81 ? 3.618 -4.581 -7.864 1.00 89.25 81 ARG A O 1
ATOM 632 N N . ASP A 1 82 ? 2.736 -5.242 -5.909 1.00 85.69 82 ASP A N 1
ATOM 633 C CA . ASP A 1 82 ? 2.178 -6.490 -6.433 1.00 85.69 82 ASP A CA 1
ATOM 634 C C . ASP A 1 82 ? 1.149 -6.249 -7.550 1.00 85.69 82 ASP A C 1
ATOM 636 O O . ASP A 1 82 ? 0.051 -5.730 -7.334 1.00 85.69 82 ASP A O 1
ATOM 640 N N . ARG A 1 83 ? 1.491 -6.723 -8.751 1.00 78.12 83 ARG A N 1
ATOM 641 C CA . ARG A 1 83 ? 0.620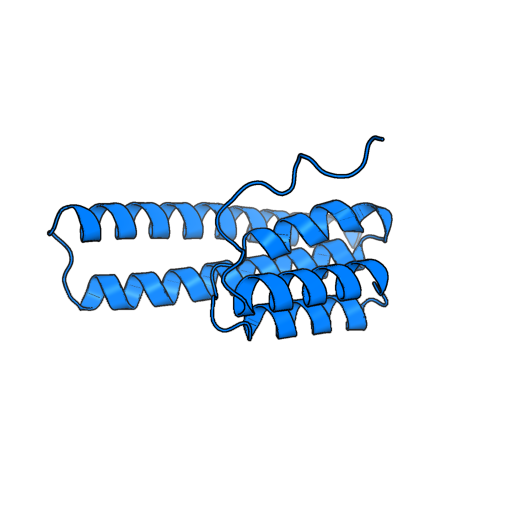 -6.706 -9.935 1.00 78.12 83 ARG A CA 1
ATOM 642 C C . ARG A 1 83 ? -0.289 -7.933 -10.037 1.00 78.12 83 ARG A C 1
ATOM 644 O O . ARG A 1 83 ? -1.145 -7.982 -10.909 1.00 78.12 83 ARG A O 1
ATOM 651 N N . THR A 1 84 ? -0.122 -8.940 -9.172 1.00 81.81 84 THR A N 1
ATOM 652 C CA . THR A 1 84 ? -0.959 -10.154 -9.210 1.00 81.81 84 THR A CA 1
ATOM 653 C C . THR A 1 84 ? -2.340 -9.960 -8.584 1.00 81.81 84 THR A C 1
ATOM 655 O O . THR A 1 84 ? -3.185 -10.845 -8.699 1.00 81.81 84 THR A O 1
ATOM 658 N N . GLY A 1 85 ? -2.562 -8.835 -7.894 1.00 81.56 85 GLY A N 1
ATOM 659 C CA . GLY A 1 85 ? -3.816 -8.505 -7.213 1.00 81.56 85 GLY A CA 1
ATOM 660 C C . GLY A 1 85 ? -3.990 -9.173 -5.845 1.00 81.56 85 GLY A C 1
ATOM 661 O O . GLY A 1 85 ? -4.864 -8.776 -5.075 1.00 81.56 85 GLY A O 1
ATOM 662 N N . LYS A 1 86 ? -3.129 -10.130 -5.474 1.00 89.12 86 LYS A N 1
ATOM 663 C CA . LYS A 1 86 ? -3.232 -10.861 -4.199 1.00 89.12 86 LYS A CA 1
ATOM 664 C C . LYS A 1 86 ? -3.035 -9.952 -2.993 1.00 89.12 86 LYS A C 1
ATOM 666 O O . LYS A 1 86 ? -3.696 -10.135 -1.969 1.00 89.12 86 LYS A O 1
ATOM 671 N N . ILE A 1 87 ? -2.133 -8.976 -3.089 1.00 91.62 87 ILE A N 1
ATOM 672 C CA . ILE A 1 87 ? -1.931 -8.014 -2.002 1.00 91.62 87 ILE A CA 1
ATOM 673 C C . ILE A 1 87 ? -3.097 -7.020 -1.908 1.00 91.62 87 ILE A C 1
ATOM 675 O O . ILE A 1 87 ? -3.484 -6.652 -0.799 1.00 91.62 87 ILE A O 1
ATOM 679 N N . LEU A 1 88 ? -3.732 -6.655 -3.026 1.00 92.62 88 LEU A N 1
ATOM 680 C CA . LEU A 1 88 ? -4.930 -5.804 -3.017 1.00 92.62 88 LEU A CA 1
ATOM 681 C C . LEU A 1 88 ? -6.125 -6.513 -2.367 1.00 92.62 88 LEU A C 1
ATOM 683 O O . LEU A 1 88 ? -6.839 -5.906 -1.569 1.00 92.62 88 LEU A O 1
ATOM 687 N N . GLU A 1 89 ? -6.291 -7.819 -2.595 1.00 93.00 89 GLU A N 1
ATOM 688 C CA . GLU A 1 89 ? -7.264 -8.624 -1.843 1.00 93.00 89 GLU A CA 1
ATOM 689 C C . GLU A 1 89 ? -6.971 -8.619 -0.334 1.00 93.00 89 GLU A C 1
ATOM 691 O O . GLU A 1 89 ? -7.888 -8.562 0.490 1.00 93.00 89 GLU A O 1
ATOM 696 N N . ALA A 1 90 ? -5.694 -8.678 0.056 1.00 94.94 90 ALA A N 1
ATOM 697 C CA . ALA A 1 90 ? -5.304 -8.587 1.459 1.00 94.94 90 ALA A CA 1
ATOM 698 C C . ALA A 1 90 ? -5.615 -7.198 2.044 1.00 94.94 90 ALA A C 1
ATOM 700 O O . ALA A 1 90 ? -6.129 -7.117 3.161 1.00 94.94 90 ALA A O 1
ATOM 701 N N . ALA A 1 91 ? -5.377 -6.122 1.290 1.00 94.88 91 ALA A N 1
ATOM 702 C CA . ALA A 1 91 ? -5.724 -4.756 1.683 1.00 94.88 91 ALA A CA 1
ATOM 703 C C . ALA A 1 91 ? -7.242 -4.583 1.872 1.00 94.88 91 ALA A C 1
ATOM 705 O O . ALA A 1 91 ? -7.681 -4.045 2.890 1.00 94.88 91 ALA A O 1
ATOM 706 N N . SER A 1 92 ? -8.045 -5.132 0.957 1.00 95.00 92 SER A N 1
ATOM 707 C CA . SER A 1 92 ? -9.510 -5.179 1.059 1.00 95.00 92 SER A CA 1
ATOM 708 C C . SER A 1 92 ? -9.966 -5.907 2.333 1.00 95.00 92 SER A C 1
ATOM 710 O O . SER A 1 92 ? -10.768 -5.376 3.105 1.00 95.00 92 SER A O 1
ATOM 712 N N . LYS A 1 93 ? -9.374 -7.067 2.651 1.00 95.94 93 LYS A N 1
ATOM 713 C CA . LYS A 1 93 ? -9.653 -7.795 3.906 1.00 95.94 93 LYS A CA 1
ATOM 714 C C . LYS A 1 93 ? -9.292 -6.987 5.156 1.00 95.94 93 LYS A C 1
ATOM 716 O O . LYS A 1 93 ? -10.000 -7.074 6.160 1.00 95.94 93 LYS A O 1
ATOM 721 N N . VAL A 1 94 ? -8.212 -6.201 5.122 1.00 95.00 94 VAL A N 1
ATOM 722 C CA . VAL A 1 94 ? -7.852 -5.293 6.226 1.00 95.00 94 VAL A CA 1
ATOM 723 C C . VAL A 1 94 ? -8.908 -4.198 6.387 1.00 95.00 94 VAL A C 1
ATOM 725 O O . VAL A 1 94 ? -9.363 -3.978 7.507 1.00 95.00 94 VAL A O 1
ATOM 728 N N . ALA A 1 95 ? -9.346 -3.563 5.298 1.00 93.88 95 ALA A N 1
ATOM 729 C CA . ALA A 1 95 ? -10.388 -2.536 5.338 1.00 93.88 95 ALA A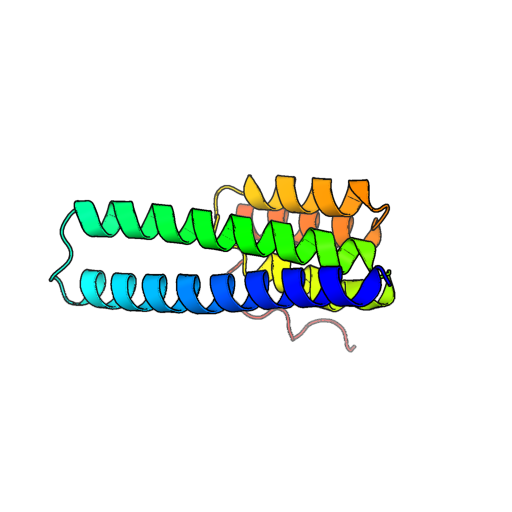 CA 1
ATOM 730 C C . ALA A 1 95 ? -11.718 -3.086 5.891 1.00 93.88 95 ALA A C 1
ATOM 732 O O . ALA A 1 95 ? -12.301 -2.488 6.797 1.00 93.88 95 ALA A O 1
ATOM 733 N N . GLN A 1 96 ? -12.148 -4.268 5.435 1.00 94.25 96 GLN A N 1
ATOM 734 C CA . GLN A 1 96 ? -13.358 -4.944 5.929 1.00 94.25 96 GLN A CA 1
ATOM 735 C C . GLN A 1 96 ? -13.279 -5.275 7.421 1.00 94.25 96 GLN A C 1
ATOM 737 O O . GLN A 1 96 ? -14.250 -5.086 8.148 1.00 94.25 96 GLN A O 1
ATOM 742 N N . ARG A 1 97 ? -12.112 -5.721 7.905 1.00 94.56 97 ARG A N 1
ATOM 743 C CA . ARG A 1 97 ? -11.899 -6.042 9.325 1.00 94.56 97 ARG A CA 1
ATOM 744 C C . ARG A 1 97 ? -12.141 -4.847 10.253 1.00 94.56 97 ARG A C 1
ATOM 746 O O . ARG A 1 97 ? -12.499 -5.051 11.409 1.00 94.56 97 ARG A O 1
ATOM 753 N N . TYR A 1 98 ? -11.904 -3.632 9.768 1.00 92.88 98 TYR A N 1
ATOM 754 C CA . TYR A 1 98 ? -12.113 -2.386 10.509 1.00 92.88 98 TYR A CA 1
ATOM 755 C C . TYR A 1 98 ? -13.388 -1.646 10.075 1.00 92.88 98 TYR A C 1
ATOM 757 O O . TYR A 1 98 ? -13.515 -0.457 10.359 1.00 92.88 98 TYR A O 1
ATOM 765 N N . GLU A 1 99 ? -14.306 -2.331 9.380 1.00 91.94 99 GLU A N 1
ATOM 766 C CA . GLU A 1 99 ? -15.604 -1.796 8.937 1.00 91.94 99 GLU A CA 1
ATOM 767 C C . GLU A 1 99 ? -15.475 -0.550 8.036 1.00 91.94 99 GLU A C 1
ATOM 769 O O . GLU A 1 99 ? -16.326 0.337 8.019 1.00 91.94 99 GLU A O 1
ATOM 774 N N . ARG A 1 100 ? -14.394 -0.472 7.246 1.00 91.81 100 ARG A N 1
ATOM 775 C CA . ARG A 1 100 ? -14.120 0.630 6.308 1.00 91.81 100 ARG A CA 1
ATOM 776 C C . ARG A 1 100 ? -14.670 0.329 4.914 1.00 91.81 100 ARG A C 1
ATOM 778 O O . ARG A 1 100 ? -13.905 0.141 3.971 1.00 91.81 100 ARG A O 1
ATOM 785 N N . PHE A 1 101 ? -15.993 0.283 4.774 1.00 89.62 101 PHE A N 1
ATOM 786 C CA . PHE A 1 101 ? -16.655 -0.151 3.532 1.00 89.62 101 PHE A CA 1
ATOM 787 C C . PHE A 1 101 ? -16.351 0.731 2.310 1.00 89.62 101 PHE A C 1
ATOM 789 O O . PHE A 1 101 ? -16.110 0.199 1.231 1.00 89.62 101 PHE A O 1
ATOM 796 N N . ILE A 1 102 ? -16.281 2.058 2.475 1.00 91.25 102 ILE A N 1
ATOM 797 C CA . ILE A 1 102 ? -15.947 2.984 1.373 1.00 91.25 102 ILE A CA 1
ATOM 798 C C . ILE A 1 102 ? -14.511 2.748 0.885 1.00 91.25 102 ILE A C 1
ATOM 800 O O . ILE A 1 102 ? -14.243 2.719 -0.315 1.00 91.25 102 ILE A O 1
ATOM 804 N N . LEU A 1 103 ? -13.577 2.555 1.820 1.00 92.00 103 LEU A N 1
ATOM 805 C CA . LEU A 1 103 ? -12.187 2.250 1.495 1.00 92.00 103 LEU A CA 1
ATOM 806 C C . LEU A 1 103 ? -12.084 0.902 0.774 1.00 92.00 103 LEU A C 1
ATOM 808 O O . LEU A 1 103 ? -11.422 0.815 -0.251 1.00 92.00 103 LEU A O 1
ATOM 812 N N . ASP A 1 104 ? -12.764 -0.127 1.279 1.00 94.56 104 ASP A N 1
ATOM 813 C CA . ASP A 1 104 ? -12.818 -1.450 0.656 1.00 94.56 104 ASP A CA 1
ATOM 814 C C . ASP A 1 104 ? -13.346 -1.391 -0.786 1.00 94.56 104 ASP A C 1
ATOM 816 O O . ASP A 1 104 ? -12.715 -1.937 -1.688 1.00 94.56 104 ASP A O 1
ATOM 820 N N . GLU A 1 105 ? -14.439 -0.666 -1.035 1.00 93.94 105 GLU A N 1
ATOM 821 C CA . GLU A 1 105 ? -14.969 -0.481 -2.390 1.00 93.94 105 GLU A CA 1
ATOM 822 C C . GLU A 1 105 ? -13.934 0.162 -3.325 1.00 93.94 105 GLU A C 1
ATOM 824 O O . GLU A 1 105 ? -13.715 -0.321 -4.438 1.00 93.94 105 GLU A O 1
ATOM 829 N N . ARG A 1 106 ? -13.240 1.212 -2.867 1.00 92.75 106 ARG A N 1
ATOM 830 C CA . ARG A 1 106 ? -12.182 1.862 -3.655 1.00 92.75 106 ARG A CA 1
ATOM 831 C C . ARG A 1 106 ? -11.004 0.925 -3.932 1.00 92.75 106 ARG A C 1
ATOM 833 O O . ARG A 1 106 ? -10.495 0.920 -5.048 1.00 92.75 106 ARG A O 1
ATOM 840 N N . ILE A 1 107 ? -10.590 0.114 -2.955 1.00 93.56 107 ILE A N 1
ATOM 841 C CA . ILE A 1 107 ? -9.509 -0.874 -3.126 1.00 93.56 107 ILE A CA 1
ATOM 842 C C . ILE A 1 107 ? -9.890 -1.917 -4.183 1.00 93.56 107 ILE A C 1
ATOM 844 O O . ILE A 1 107 ? -9.057 -2.275 -5.014 1.00 93.56 107 ILE A O 1
ATOM 848 N N . ARG A 1 108 ? -11.139 -2.394 -4.185 1.00 93.00 108 ARG A N 1
ATOM 849 C CA . ARG A 1 108 ? -11.608 -3.357 -5.194 1.00 93.00 108 ARG A CA 1
ATOM 850 C C . ARG A 1 108 ? -11.625 -2.751 -6.595 1.00 93.00 108 ARG A C 1
ATOM 852 O O . ARG A 1 108 ? -11.117 -3.383 -7.513 1.00 93.00 108 ARG A O 1
ATOM 859 N N . LYS A 1 109 ? -12.103 -1.510 -6.744 1.00 91.81 109 LYS A N 1
ATOM 860 C CA . LYS A 1 109 ? -12.044 -0.779 -8.024 1.00 91.81 109 LYS A CA 1
ATOM 861 C C . LYS A 1 109 ? -10.605 -0.622 -8.523 1.00 91.81 109 LYS A C 1
ATOM 863 O O . LYS A 1 109 ? -10.338 -0.842 -9.697 1.00 91.81 109 LYS A O 1
ATOM 868 N N . LEU A 1 110 ? -9.664 -0.300 -7.632 1.00 90.38 110 LEU A N 1
ATOM 869 C CA . LEU A 1 110 ? -8.240 -0.239 -7.977 1.00 90.38 110 LEU A CA 1
ATOM 870 C C . LEU A 1 110 ? -7.704 -1.605 -8.444 1.00 90.38 110 LEU A C 1
ATOM 872 O O . LEU A 1 110 ? -6.946 -1.672 -9.409 1.00 90.38 110 LEU A O 1
ATOM 876 N N . ALA A 1 111 ? -8.101 -2.696 -7.784 1.00 89.19 111 ALA A N 1
ATOM 877 C CA . ALA A 1 111 ? -7.713 -4.047 -8.185 1.00 89.19 111 ALA A CA 1
ATOM 878 C C . ALA A 1 111 ? -8.264 -4.432 -9.565 1.00 89.19 111 ALA A C 1
ATOM 880 O O . ALA A 1 111 ? -7.542 -5.033 -10.357 1.00 89.19 111 ALA A O 1
ATOM 881 N N . GLU A 1 112 ? -9.505 -4.050 -9.866 1.00 88.94 112 GLU A N 1
ATOM 882 C CA . GLU A 1 112 ? -10.117 -4.236 -11.184 1.00 88.94 112 GLU A CA 1
ATOM 883 C C . GLU A 1 112 ? -9.357 -3.457 -12.267 1.00 88.94 112 GLU A C 1
ATOM 885 O O . GLU A 1 112 ? -8.949 -4.060 -13.259 1.00 88.94 112 GLU A O 1
ATOM 890 N N . LYS A 1 113 ? -9.060 -2.167 -12.041 1.00 86.88 113 LYS A N 1
ATOM 891 C CA . LYS A 1 113 ? -8.268 -1.335 -12.971 1.00 86.88 113 LYS A CA 1
ATOM 892 C C . LYS A 1 113 ? -6.888 -1.932 -13.265 1.00 86.88 113 LYS A C 1
ATOM 894 O O . LYS A 1 113 ? -6.488 -2.061 -14.421 1.00 86.88 113 LYS A O 1
ATOM 899 N N . ARG A 1 114 ? -6.171 -2.374 -12.225 1.00 84.81 114 ARG A N 1
ATOM 900 C CA . ARG A 1 114 ? -4.851 -3.013 -12.384 1.00 84.81 114 ARG A CA 1
ATOM 901 C C . ARG A 1 114 ? -4.918 -4.342 -13.125 1.00 84.81 114 ARG A C 1
ATOM 903 O O . ARG A 1 114 ? -4.008 -4.655 -13.888 1.00 84.81 114 ARG A O 1
ATOM 910 N N . LEU A 1 115 ? -5.983 -5.118 -12.926 1.00 81.38 115 LEU A N 1
ATOM 911 C CA . LEU A 1 115 ? -6.194 -6.371 -13.651 1.00 81.38 115 LEU A CA 1
ATOM 912 C C . LEU A 1 115 ? -6.484 -6.129 -15.140 1.00 81.38 115 LEU A C 1
ATOM 914 O O . LEU A 1 115 ? -6.053 -6.919 -15.978 1.00 81.38 115 LEU A O 1
ATOM 918 N N . LEU A 1 116 ? -7.188 -5.040 -15.460 1.00 84.25 116 LEU A N 1
ATOM 919 C CA . LEU A 1 116 ? -7.476 -4.607 -16.830 1.00 84.25 116 LEU A CA 1
ATOM 920 C C . LEU A 1 116 ? -6.258 -3.976 -17.530 1.00 84.25 116 LEU A C 1
ATOM 922 O O . LEU A 1 116 ? -6.280 -3.809 -18.747 1.00 84.25 116 LEU A O 1
ATOM 926 N N . GLY A 1 117 ? -5.180 -3.683 -16.792 1.00 74.62 117 GLY A N 1
ATOM 927 C CA . GLY A 1 117 ? -3.988 -3.025 -17.331 1.00 74.62 117 GLY A CA 1
ATOM 928 C C . GLY A 1 117 ? -4.192 -1.534 -17.611 1.00 74.62 117 GLY A C 1
ATOM 929 O O . GLY A 1 117 ? -3.431 -0.956 -18.377 1.00 74.62 117 GLY A O 1
ATOM 930 N N . GLU A 1 118 ? -5.196 -0.916 -16.987 1.00 65.25 118 GLU A N 1
ATOM 931 C CA . GLU A 1 118 ? -5.545 0.508 -17.125 1.00 65.25 118 GLU A CA 1
ATOM 932 C C . GLU A 1 118 ? -4.707 1.415 -16.193 1.00 65.25 118 GLU A C 1
ATOM 934 O O . GLU A 1 118 ? -5.056 2.566 -15.966 1.00 65.25 118 GLU A O 1
ATOM 939 N N . ASP A 1 119 ? -3.605 0.908 -15.623 1.00 58.06 119 ASP A N 1
ATOM 940 C CA . ASP A 1 119 ? -2.775 1.618 -14.626 1.00 58.06 119 ASP A CA 1
ATOM 941 C C . ASP A 1 119 ? -1.858 2.695 -15.257 1.00 58.06 119 ASP A C 1
ATOM 943 O O . ASP A 1 119 ? -1.228 3.469 -14.540 1.00 58.06 119 ASP A O 1
ATOM 947 N N . ASP A 1 120 ? -1.806 2.784 -16.594 1.00 45.78 120 ASP A N 1
ATOM 948 C CA . ASP A 1 120 ? -0.934 3.702 -17.336 1.00 45.78 120 ASP A CA 1
ATOM 949 C C . ASP A 1 120 ? -1.733 4.825 -18.034 1.00 45.78 120 ASP A C 1
ATOM 951 O O . ASP A 1 120 ? -1.914 4.817 -19.253 1.00 45.78 120 ASP A O 1
ATOM 955 N N . GLY A 1 121 ? -2.160 5.837 -17.265 1.00 45.06 121 GLY A N 1
ATOM 956 C CA . GLY A 1 121 ? -2.385 7.189 -17.801 1.00 45.06 121 GLY A CA 1
ATOM 957 C C . GLY A 1 121 ? -3.663 7.919 -17.374 1.00 45.06 121 GLY A C 1
ATOM 958 O O . GLY A 1 121 ? -4.683 7.797 -18.032 1.00 45.06 121 GLY A O 1
ATOM 959 N N . ASN A 1 122 ? -3.523 8.813 -16.388 1.00 47.44 122 ASN A N 1
ATOM 960 C CA . ASN A 1 122 ? -4.278 10.072 -16.271 1.00 47.44 122 ASN A CA 1
ATOM 961 C C . ASN A 1 122 ? -5.822 9.977 -16.225 1.00 47.44 122 ASN A C 1
ATOM 963 O O . ASN A 1 122 ? -6.490 10.340 -17.188 1.00 47.44 122 ASN A O 1
ATOM 967 N N . ASP A 1 123 ? -6.378 9.638 -15.058 1.00 51.16 123 ASP A N 1
ATOM 968 C CA . ASP A 1 123 ? -7.804 9.844 -14.730 1.00 51.16 123 ASP A CA 1
ATOM 969 C C . ASP A 1 123 ? -8.013 11.129 -13.887 1.00 51.16 123 ASP A C 1
ATOM 971 O O . ASP A 1 123 ? -8.741 11.113 -12.895 1.00 51.16 123 ASP A O 1
ATOM 975 N N . ASP A 1 124 ? -7.350 12.239 -14.237 1.00 51.28 124 ASP A N 1
ATOM 976 C CA . ASP A 1 124 ? -7.589 13.557 -13.609 1.00 51.28 124 ASP A CA 1
ATOM 977 C C . ASP A 1 124 ? -8.556 14.458 -14.418 1.00 51.28 124 ASP A C 1
ATOM 979 O O . ASP A 1 124 ? -8.817 15.584 -14.003 1.00 51.28 124 ASP A O 1
ATOM 983 N N . ASP A 1 125 ? -9.153 13.988 -15.526 1.00 51.94 125 ASP A N 1
ATOM 984 C CA . ASP A 1 125 ? -9.915 14.851 -16.454 1.00 51.94 125 ASP A CA 1
ATOM 985 C C . ASP A 1 125 ? -11.346 14.381 -16.806 1.00 51.94 125 ASP A C 1
ATOM 987 O O . ASP A 1 125 ? -11.786 14.598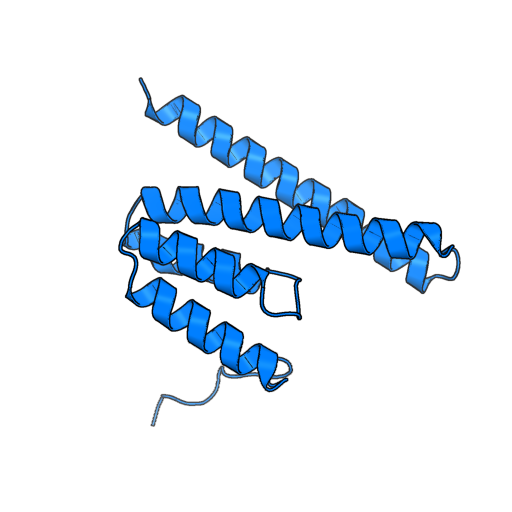 -17.927 1.00 51.94 125 ASP A O 1
ATOM 991 N N . ASP A 1 126 ? -12.124 13.794 -15.887 1.00 53.88 126 ASP A N 1
ATOM 992 C CA . ASP A 1 126 ? -13.570 13.580 -16.127 1.00 53.88 126 ASP A CA 1
ATOM 993 C C . ASP A 1 126 ? -14.397 13.592 -14.818 1.00 53.88 126 ASP A C 1
ATOM 995 O O . ASP A 1 126 ? -14.752 12.528 -14.320 1.00 53.88 126 ASP A O 1
ATOM 999 N N . ASP A 1 127 ? -14.699 14.777 -14.246 1.00 54.47 127 ASP A N 1
ATOM 1000 C CA . ASP A 1 127 ? -16.022 15.066 -13.620 1.00 54.47 127 ASP A CA 1
ATOM 1001 C C . ASP A 1 127 ? -16.270 16.558 -13.252 1.00 54.47 127 ASP A C 1
ATOM 1003 O O . ASP A 1 127 ? -16.674 16.892 -12.137 1.00 54.47 127 ASP A O 1
ATOM 1007 N N . PHE A 1 128 ? -16.051 17.501 -14.179 1.00 46.59 128 PHE A N 1
ATOM 1008 C CA . PHE A 1 128 ? -16.658 18.842 -14.069 1.00 46.59 128 PHE A CA 1
ATOM 1009 C C . PHE A 1 128 ? -17.207 19.302 -15.425 1.00 46.59 128 PHE A C 1
ATOM 1011 O O . PHE A 1 128 ? -16.563 20.065 -16.148 1.00 46.59 128 PHE A O 1
ATOM 1018 N N . ALA A 1 129 ? -18.419 18.845 -15.742 1.00 46.53 129 ALA A N 1
ATOM 1019 C CA . ALA A 1 129 ? -19.301 19.435 -16.749 1.00 46.53 129 ALA A CA 1
ATOM 1020 C C . ALA A 1 129 ? -20.616 19.884 -16.097 1.00 46.53 129 ALA A C 1
ATOM 1022 O O . ALA A 1 129 ? -21.158 19.118 -15.268 1.00 46.53 129 ALA A O 1
#